Protein AF-A0A6C0IRY5-F1 (afdb_monomer_lite)

Structure (mmCIF, N/CA/C/O backbone):
data_AF-A0A6C0IRY5-F1
#
_entry.id   AF-A0A6C0IRY5-F1
#
loop_
_atom_site.group_PDB
_atom_site.id
_atom_site.type_symbol
_atom_site.label_atom_id
_atom_site.label_alt_id
_atom_site.label_comp_id
_atom_site.label_asym_id
_atom_site.label_entity_id
_atom_site.label_seq_id
_atom_site.pdbx_PDB_ins_code
_atom_site.Cartn_x
_atom_site.Cartn_y
_atom_site.Cartn_z
_atom_site.occupancy
_atom_site.B_iso_or_equiv
_atom_site.auth_seq_id
_atom_site.auth_comp_id
_atom_site.auth_asym_id
_atom_site.auth_atom_id
_atom_site.pdbx_PDB_model_num
ATOM 1 N N . MET A 1 1 ? -6.034 -3.719 17.367 1.00 80.62 1 MET A N 1
ATOM 2 C CA . MET A 1 1 ? -5.964 -2.404 16.704 1.00 80.62 1 MET A CA 1
ATOM 3 C C . MET A 1 1 ? -4.703 -2.394 15.869 1.00 80.62 1 MET A C 1
ATOM 5 O O . MET A 1 1 ? -3.633 -2.605 16.425 1.00 80.62 1 MET A O 1
ATOM 9 N N . ASN A 1 2 ? -4.834 -2.241 14.555 1.00 87.44 2 ASN A N 1
ATOM 10 C CA . ASN A 1 2 ? -3.701 -2.207 13.634 1.00 87.44 2 ASN A CA 1
ATOM 11 C C . ASN A 1 2 ? -3.901 -1.071 12.628 1.00 87.44 2 ASN A C 1
ATOM 13 O O . ASN A 1 2 ? -4.931 -1.042 11.950 1.00 87.44 2 ASN A O 1
ATOM 17 N N . THR A 1 3 ? -2.931 -0.163 12.552 1.00 90.56 3 THR A N 1
ATOM 18 C CA . THR A 1 3 ? -2.930 0.981 11.636 1.00 90.56 3 THR A CA 1
ATOM 19 C C . THR A 1 3 ? -1.939 0.713 10.517 1.00 90.56 3 THR A C 1
ATOM 21 O O . THR A 1 3 ? -0.780 0.377 10.760 1.00 90.56 3 THR A O 1
ATOM 24 N N . PHE A 1 4 ? -2.398 0.860 9.282 1.00 92.56 4 PHE A N 1
ATOM 25 C CA . PHE A 1 4 ? -1.601 0.617 8.092 1.00 92.56 4 PHE A CA 1
ATOM 26 C C . PHE A 1 4 ? -1.781 1.748 7.088 1.00 92.56 4 PHE A C 1
ATOM 28 O O . PHE A 1 4 ? -2.794 2.445 7.054 1.00 92.56 4 PHE A O 1
ATOM 35 N N . THR A 1 5 ? -0.773 1.916 6.250 1.00 91.94 5 THR A N 1
ATOM 36 C CA . THR A 1 5 ? -0.694 2.967 5.250 1.00 91.94 5 THR A CA 1
ATOM 37 C C . THR A 1 5 ? -0.671 2.342 3.871 1.00 91.94 5 THR A C 1
ATOM 39 O O . THR A 1 5 ? 0.111 1.428 3.604 1.00 91.94 5 THR A O 1
ATOM 42 N N . ILE A 1 6 ? -1.527 2.856 2.994 1.00 92.62 6 ILE A N 1
ATOM 43 C CA . ILE A 1 6 ? -1.635 2.441 1.603 1.00 92.62 6 ILE A CA 1
ATOM 44 C C . ILE A 1 6 ? -0.864 3.439 0.745 1.00 92.62 6 ILE A C 1
ATOM 46 O O . ILE A 1 6 ? -1.097 4.650 0.796 1.00 92.62 6 ILE A O 1
ATOM 50 N N . THR A 1 7 ? 0.058 2.926 -0.060 1.00 91.94 7 THR A N 1
ATOM 51 C CA . THR A 1 7 ? 0.887 3.719 -0.970 1.00 91.94 7 THR A CA 1
ATOM 52 C C . THR A 1 7 ? 0.849 3.128 -2.372 1.00 91.94 7 THR A C 1
ATOM 54 O O . THR A 1 7 ? 0.834 1.913 -2.544 1.00 91.94 7 THR A O 1
ATOM 57 N N . SER A 1 8 ? 0.831 3.977 -3.393 1.00 90.50 8 SER A N 1
ATOM 58 C CA . SER A 1 8 ? 0.943 3.561 -4.785 1.00 90.50 8 SER A CA 1
ATOM 59 C C . SER A 1 8 ? 2.414 3.487 -5.153 1.00 90.50 8 SER A C 1
ATOM 61 O O . SER A 1 8 ? 3.129 4.490 -5.056 1.00 90.50 8 SER A O 1
ATOM 63 N N . LEU A 1 9 ? 2.841 2.322 -5.628 1.00 87.31 9 LEU A N 1
ATOM 64 C CA . LEU A 1 9 ? 4.178 2.107 -6.165 1.00 87.31 9 LEU A CA 1
ATOM 65 C C . LEU A 1 9 ? 4.102 1.666 -7.631 1.00 87.31 9 LEU A C 1
ATOM 67 O O . LEU A 1 9 ? 3.141 0.997 -8.020 1.00 87.31 9 LEU A O 1
ATOM 71 N N . PRO A 1 10 ? 5.088 2.037 -8.458 1.00 86.81 10 PRO A N 1
ATOM 72 C CA . PRO A 1 10 ? 5.219 1.483 -9.795 1.00 86.81 10 PRO A CA 1
ATOM 73 C C . PRO A 1 10 ? 5.704 0.030 -9.715 1.00 86.81 10 PRO A C 1
ATOM 75 O O . PRO A 1 10 ? 6.644 -0.291 -8.987 1.00 86.81 10 PRO A O 1
ATOM 78 N N . TYR A 1 11 ? 5.073 -0.839 -10.493 1.00 84.69 11 TYR A N 1
ATOM 79 C CA . TYR A 1 11 ? 5.371 -2.256 -10.611 1.00 84.69 11 TYR A CA 1
ATOM 80 C C . TYR A 1 11 ? 5.539 -2.623 -12.083 1.00 84.69 11 TYR A C 1
ATOM 82 O O . TYR A 1 11 ? 4.728 -2.241 -12.930 1.00 84.69 11 TYR A O 1
ATOM 90 N N . TYR A 1 12 ? 6.613 -3.350 -12.383 1.00 82.94 12 TYR A N 1
ATOM 91 C CA . TYR A 1 12 ? 6.847 -3.887 -13.715 1.00 82.94 12 TYR A CA 1
ATOM 92 C C . TYR A 1 12 ? 6.141 -5.233 -13.843 1.00 82.94 12 TYR A C 1
ATOM 94 O O . TYR A 1 12 ? 6.536 -6.199 -13.191 1.00 82.94 12 TYR A O 1
ATOM 102 N N . ASN A 1 13 ? 5.116 -5.291 -14.690 1.00 77.31 13 ASN A N 1
ATOM 103 C CA . ASN A 1 13 ? 4.455 -6.545 -15.017 1.00 77.31 13 ASN A CA 1
ATOM 104 C C . ASN A 1 13 ? 5.171 -7.197 -16.198 1.00 77.31 13 ASN A C 1
ATOM 106 O O . ASN A 1 13 ? 5.189 -6.662 -17.307 1.00 77.31 13 ASN A O 1
ATOM 110 N N . SER A 1 14 ? 5.757 -8.365 -15.945 1.00 74.31 14 SER A N 1
ATOM 111 C CA . SER A 1 14 ? 6.484 -9.147 -16.944 1.00 74.31 14 SER A CA 1
ATOM 112 C C . SER A 1 14 ? 5.581 -9.694 -18.050 1.00 74.31 14 SER A C 1
ATOM 114 O O . SER A 1 14 ? 6.052 -9.884 -19.168 1.00 74.31 14 SER A O 1
ATOM 116 N N . CYS A 1 15 ? 4.293 -9.914 -17.776 1.00 72.06 15 CYS A N 1
ATOM 117 C CA . CYS A 1 15 ? 3.357 -10.483 -18.741 1.00 72.06 15 CYS A CA 1
ATOM 118 C C . CYS A 1 15 ? 2.916 -9.460 -19.790 1.00 72.06 15 CYS A C 1
ATOM 120 O O . CYS A 1 15 ? 2.874 -9.771 -20.975 1.00 72.06 15 CYS A O 1
ATOM 122 N N . SER A 1 16 ? 2.589 -8.239 -19.363 1.00 69.25 16 SER A N 1
ATOM 123 C CA . SER A 1 16 ? 2.215 -7.138 -20.263 1.00 69.25 16 SER A CA 1
ATOM 124 C C . SER A 1 16 ? 3.410 -6.284 -20.693 1.00 69.25 16 SER A C 1
ATOM 126 O O . SER A 1 16 ? 3.236 -5.346 -21.467 1.00 69.25 16 SER A O 1
ATOM 128 N N . GLN A 1 17 ? 4.604 -6.581 -20.164 1.00 77.69 17 GLN A N 1
ATOM 129 C CA . GLN A 1 17 ? 5.853 -5.847 -20.392 1.00 77.69 17 GLN A CA 1
ATOM 130 C C . GLN A 1 17 ? 5.709 -4.331 -20.186 1.00 77.69 17 GLN A C 1
ATOM 132 O O . GLN A 1 17 ? 6.358 -3.532 -20.860 1.00 77.69 17 GLN A O 1
ATOM 137 N N . CYS A 1 18 ? 4.857 -3.920 -19.246 1.00 78.38 18 CYS A N 1
ATOM 138 C CA . CYS A 1 18 ? 4.565 -2.518 -18.988 1.00 78.38 18 CYS A CA 1
ATOM 139 C C . CYS A 1 18 ? 4.639 -2.193 -17.495 1.00 78.38 18 CYS A C 1
ATOM 141 O O . CYS A 1 18 ? 4.469 -3.053 -16.625 1.00 78.38 18 CYS A O 1
ATOM 143 N N . TYR A 1 19 ? 4.905 -0.922 -17.205 1.00 82.88 19 TYR A N 1
ATOM 144 C CA . TYR A 1 19 ? 4.839 -0.404 -15.849 1.00 82.88 19 TYR A CA 1
ATOM 145 C C . TYR A 1 19 ? 3.405 -0.006 -15.532 1.00 82.88 19 TYR A C 1
ATOM 147 O O . TYR A 1 19 ? 2.809 0.808 -16.238 1.00 82.88 19 TYR A O 1
ATOM 155 N N . LEU A 1 20 ? 2.876 -0.541 -14.439 1.00 83.94 20 LEU A N 1
ATOM 156 C CA . LEU A 1 20 ? 1.614 -0.101 -13.865 1.00 83.94 20 LEU A CA 1
ATOM 157 C C . LEU A 1 20 ? 1.817 0.379 -12.434 1.00 83.94 20 LEU A C 1
ATOM 159 O O . LEU A 1 20 ? 2.782 0.019 -11.768 1.00 83.94 20 LEU A O 1
ATOM 163 N N . ASN A 1 21 ? 0.886 1.188 -11.950 1.00 87.31 21 ASN A N 1
ATOM 164 C CA . ASN A 1 21 ? 0.852 1.565 -10.547 1.00 87.31 21 ASN A CA 1
ATOM 165 C C . ASN A 1 21 ? -0.015 0.566 -9.784 1.00 87.31 21 ASN A C 1
ATOM 167 O O . ASN A 1 21 ? -1.145 0.294 -10.192 1.00 87.31 21 ASN A O 1
ATOM 171 N N . VAL A 1 22 ? 0.506 0.050 -8.677 1.00 88.75 22 VAL A N 1
ATOM 172 C CA . VAL A 1 22 ? -0.188 -0.896 -7.799 1.00 88.75 22 VAL A CA 1
ATOM 173 C C . VAL A 1 22 ? -0.243 -0.352 -6.385 1.00 88.75 22 VAL A C 1
ATOM 175 O O . VAL A 1 22 ? 0.627 0.412 -5.956 1.00 88.75 22 VAL A O 1
ATOM 178 N N . LEU A 1 23 ? -1.279 -0.746 -5.655 1.00 9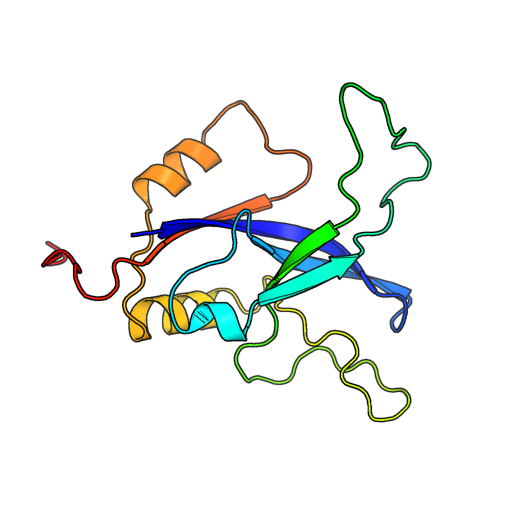0.56 23 LEU A N 1
ATOM 179 C CA . LEU A 1 23 ? -1.449 -0.350 -4.268 1.00 90.56 23 LEU A CA 1
ATOM 180 C C . LEU A 1 23 ? -0.703 -1.320 -3.353 1.00 90.56 23 LEU A C 1
ATOM 182 O O . LEU A 1 23 ? -0.889 -2.534 -3.401 1.00 90.56 23 LEU A O 1
ATOM 186 N N . SER A 1 24 ? 0.149 -0.759 -2.510 1.00 91.31 24 SER A N 1
ATOM 187 C CA . SER A 1 24 ? 0.998 -1.459 -1.556 1.00 91.31 24 SER A CA 1
ATOM 188 C C . SER A 1 24 ? 0.716 -1.003 -0.139 1.00 91.31 24 SER A C 1
ATOM 190 O O . SER A 1 24 ? 0.204 0.098 0.078 1.00 91.31 24 SER A O 1
ATOM 192 N N . ILE A 1 25 ? 1.062 -1.849 0.821 1.00 92.62 25 ILE A N 1
ATOM 193 C CA . ILE A 1 25 ? 0.847 -1.589 2.240 1.00 92.62 25 ILE A CA 1
ATOM 194 C C . ILE A 1 25 ? 2.133 -1.801 3.029 1.00 92.62 25 ILE A C 1
ATOM 196 O O . ILE A 1 25 ? 2.967 -2.636 2.684 1.00 92.62 25 ILE A O 1
ATOM 200 N N . ASN A 1 26 ? 2.299 -1.031 4.099 1.00 90.50 26 ASN A N 1
ATOM 201 C CA . ASN A 1 26 ? 3.486 -1.097 4.952 1.00 90.50 26 ASN A CA 1
ATOM 202 C C . ASN A 1 26 ? 3.491 -2.313 5.896 1.00 90.50 26 ASN A C 1
ATOM 204 O O . ASN A 1 26 ? 4.558 -2.801 6.254 1.00 90.50 26 ASN A O 1
ATOM 208 N N . THR A 1 27 ? 2.315 -2.780 6.318 1.00 90.69 27 THR A N 1
ATOM 209 C CA . THR A 1 27 ? 2.153 -3.883 7.272 1.00 90.69 27 THR A CA 1
ATOM 210 C C . THR A 1 27 ? 0.957 -4.754 6.899 1.00 90.69 27 THR A C 1
ATOM 212 O O . THR A 1 27 ? 0.045 -4.309 6.202 1.00 90.69 27 THR A O 1
ATOM 215 N N . GLU A 1 28 ? 0.963 -6.008 7.349 1.00 89.81 28 GLU A N 1
ATOM 216 C CA . GLU A 1 28 ? -0.140 -6.940 7.117 1.00 89.81 28 GLU A CA 1
ATOM 217 C C . GLU A 1 28 ? -1.373 -6.482 7.922 1.00 89.81 28 GLU A C 1
ATOM 219 O O . GLU A 1 28 ? -1.296 -6.359 9.149 1.00 89.81 28 GLU A O 1
ATOM 224 N N . PRO A 1 29 ? -2.507 -6.181 7.265 1.00 90.44 29 PRO A N 1
ATOM 225 C CA . PRO A 1 29 ? -3.669 -5.611 7.916 1.00 90.44 29 PRO A CA 1
ATOM 226 C C . PRO A 1 29 ? -4.417 -6.709 8.668 1.00 90.44 29 PRO A C 1
ATOM 228 O O . PRO A 1 29 ? -4.423 -7.879 8.286 1.00 90.44 29 PRO A O 1
ATOM 231 N N . GLN A 1 30 ? -5.089 -6.318 9.746 1.00 89.31 30 GLN A N 1
ATOM 232 C CA . GLN A 1 30 ? -6.044 -7.195 10.419 1.00 89.31 30 GLN A CA 1
ATOM 233 C C . GLN A 1 30 ? -7.414 -7.089 9.732 1.00 89.31 30 GLN A C 1
ATOM 235 O O . GLN A 1 30 ? -7.706 -6.083 9.085 1.00 89.31 30 GLN A O 1
ATOM 240 N N . GLY A 1 31 ? -8.254 -8.115 9.884 1.00 87.81 31 GLY A N 1
ATOM 241 C CA . GLY A 1 31 ? -9.617 -8.137 9.345 1.00 87.81 31 GLY A CA 1
ATOM 242 C C . GLY A 1 31 ? -9.730 -8.655 7.900 1.00 87.81 31 GLY A C 1
ATOM 243 O O . GLY A 1 31 ? -8.784 -9.255 7.383 1.00 87.81 31 GLY A O 1
ATOM 244 N N . PRO A 1 32 ? -10.886 -8.438 7.245 1.00 89.19 32 PRO A N 1
ATOM 245 C CA . PRO A 1 32 ? -11.204 -8.981 5.919 1.00 89.19 32 PRO A CA 1
ATOM 246 C C . PRO A 1 32 ? -10.214 -8.602 4.812 1.00 89.19 32 PRO A C 1
ATOM 248 O O . PRO A 1 32 ? -9.989 -9.387 3.892 1.00 89.19 32 PRO A O 1
ATOM 251 N N . LEU A 1 33 ? -9.573 -7.433 4.919 1.00 90.06 33 LEU A N 1
ATOM 252 C CA . LEU A 1 33 ? -8.595 -6.957 3.939 1.00 90.06 33 LEU A CA 1
ATOM 253 C C . LEU A 1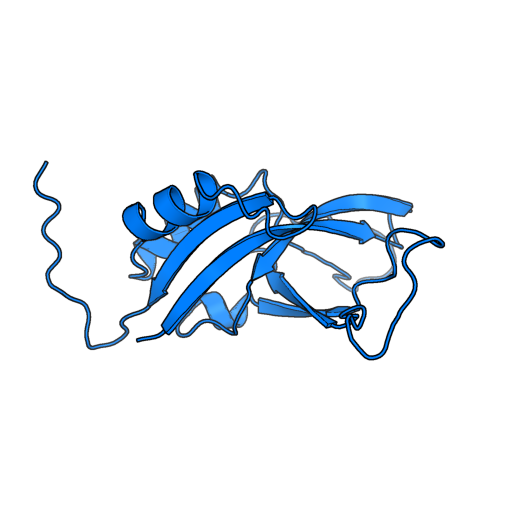 33 ? -7.380 -7.887 3.824 1.00 90.06 33 LEU A C 1
ATOM 255 O O . LEU A 1 33 ? -6.785 -7.970 2.755 1.00 90.06 33 LEU A O 1
ATOM 259 N N . ARG A 1 34 ? -7.038 -8.630 4.887 1.00 90.56 34 ARG A N 1
ATOM 260 C CA . ARG A 1 34 ? -5.906 -9.569 4.908 1.00 90.56 34 ARG A CA 1
ATOM 261 C C . ARG A 1 34 ? -5.963 -10.592 3.772 1.00 90.56 34 ARG A C 1
ATOM 263 O O . ARG A 1 34 ? -4.933 -10.913 3.190 1.00 90.56 34 ARG A O 1
ATOM 270 N N . ASN A 1 35 ? -7.161 -11.061 3.424 1.00 88.25 35 ASN A N 1
ATOM 271 C CA . ASN A 1 35 ? -7.366 -12.057 2.366 1.00 88.25 35 ASN A CA 1
ATOM 272 C C . ASN A 1 35 ? -7.029 -11.519 0.969 1.00 88.25 35 ASN A C 1
ATOM 274 O O . ASN A 1 35 ? -6.793 -12.291 0.042 1.00 88.25 35 ASN A O 1
ATOM 278 N N . PHE A 1 36 ? -6.985 -10.195 0.834 1.00 88.50 36 PHE A N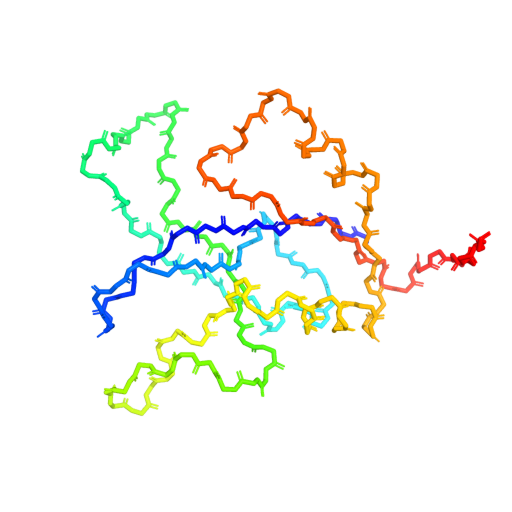 1
ATOM 279 C CA . PHE A 1 36 ? -6.661 -9.494 -0.397 1.00 88.50 36 PHE A CA 1
ATOM 280 C C . PHE A 1 36 ? -5.230 -8.964 -0.404 1.00 88.50 36 PHE A C 1
ATOM 282 O O . PHE A 1 36 ? -4.859 -8.236 -1.317 1.00 88.50 36 PHE A O 1
ATOM 289 N N . VAL A 1 37 ? -4.396 -9.330 0.568 1.00 89.94 37 VAL A N 1
ATOM 290 C CA . VAL A 1 37 ? -2.985 -8.945 0.597 1.00 89.94 37 VAL A CA 1
ATOM 291 C C . VAL A 1 37 ? -2.131 -10.097 0.110 1.00 89.94 37 VAL A C 1
ATOM 293 O O . VAL A 1 37 ? -2.268 -11.230 0.567 1.00 89.94 37 VAL A O 1
ATOM 296 N N . ARG A 1 38 ? -1.194 -9.802 -0.791 1.00 87.12 38 ARG A N 1
ATOM 297 C CA . ARG A 1 38 ? -0.170 -10.755 -1.216 1.00 87.12 38 ARG A CA 1
ATOM 298 C C . ARG A 1 38 ? 1.218 -10.166 -1.076 1.00 87.12 38 ARG A C 1
ATOM 300 O O . ARG A 1 38 ? 1.422 -8.963 -1.203 1.00 87.12 38 ARG A O 1
ATOM 307 N N . ARG A 1 39 ? 2.183 -11.045 -0.825 1.00 87.75 39 ARG A N 1
ATOM 308 C CA . ARG A 1 39 ? 3.605 -10.719 -0.910 1.00 87.75 39 ARG A CA 1
ATOM 309 C C . ARG A 1 39 ? 4.055 -10.956 -2.341 1.00 87.75 39 ARG A C 1
ATOM 311 O O . ARG A 1 39 ? 3.847 -12.049 -2.861 1.00 87.75 39 ARG A O 1
ATOM 318 N N . ILE A 1 40 ? 4.660 -9.947 -2.952 1.00 84.50 40 ILE A N 1
ATOM 319 C CA . ILE A 1 40 ? 5.243 -10.054 -4.289 1.00 84.50 40 ILE A CA 1
ATOM 320 C C . ILE A 1 40 ? 6.714 -9.661 -4.263 1.00 84.50 40 ILE A C 1
ATOM 322 O O . ILE A 1 40 ? 7.156 -8.893 -3.403 1.00 84.50 40 ILE A O 1
ATOM 326 N N . ASN A 1 41 ? 7.452 -10.173 -5.244 1.00 83.81 41 ASN A N 1
ATOM 327 C CA . ASN A 1 41 ? 8.796 -9.703 -5.526 1.00 83.81 41 ASN A CA 1
ATOM 328 C C . ASN A 1 41 ? 8.712 -8.397 -6.335 1.00 83.81 41 ASN A C 1
ATOM 330 O O . ASN A 1 41 ? 8.094 -8.360 -7.399 1.00 83.81 41 ASN A O 1
ATOM 334 N N . LEU A 1 42 ? 9.312 -7.333 -5.812 1.00 82.25 42 LEU A N 1
ATOM 335 C CA . LEU A 1 42 ? 9.447 -6.027 -6.439 1.00 82.25 42 LEU A CA 1
ATOM 336 C C . LEU A 1 42 ? 10.808 -5.971 -7.149 1.00 82.25 42 LEU A C 1
ATOM 338 O O . LEU A 1 42 ? 11.834 -5.763 -6.490 1.00 82.25 42 LEU A O 1
ATOM 342 N N . PRO A 1 43 ? 10.854 -6.146 -8.483 1.00 76.56 43 PRO A N 1
ATOM 343 C CA . PRO A 1 43 ? 12.107 -6.050 -9.213 1.00 76.56 43 PRO A CA 1
ATOM 344 C C . PRO A 1 43 ? 12.673 -4.629 -9.137 1.00 76.56 43 PRO A C 1
ATOM 346 O O . PRO A 1 43 ? 11.953 -3.642 -8.952 1.00 76.56 43 PRO A O 1
ATOM 349 N N . LYS A 1 44 ? 13.993 -4.511 -9.312 1.00 76.06 44 LYS A N 1
ATOM 350 C CA . LYS A 1 44 ? 14.663 -3.208 -9.353 1.00 76.06 44 LYS A CA 1
ATOM 351 C C . LYS A 1 44 ? 14.094 -2.379 -10.504 1.00 76.06 44 LYS A C 1
ATOM 353 O O . LYS A 1 44 ? 14.197 -2.757 -11.664 1.00 76.06 44 LYS A O 1
ATOM 358 N N . LEU A 1 45 ? 13.533 -1.221 -10.166 1.00 75.44 45 LEU A N 1
ATOM 359 C CA . LEU A 1 45 ? 12.940 -0.301 -11.142 1.00 75.44 45 LEU A CA 1
ATOM 360 C C . LEU A 1 45 ? 13.982 0.432 -11.994 1.00 75.44 45 LEU A C 1
ATOM 362 O O . LEU A 1 45 ? 13.642 0.980 -13.034 1.00 75.44 45 LEU A O 1
ATOM 366 N N . SER A 1 46 ? 15.234 0.486 -11.535 1.00 76.19 46 SER A N 1
ATOM 367 C CA . SER A 1 46 ? 16.329 1.153 -12.232 1.00 76.19 46 SER A CA 1
ATOM 368 C C . SER A 1 46 ? 17.633 0.384 -12.018 1.00 76.19 46 SER A C 1
ATOM 370 O O . SER A 1 46 ? 17.910 -0.007 -10.878 1.00 76.19 46 SER A O 1
ATOM 372 N N . PRO A 1 47 ? 18.460 0.213 -13.067 1.00 74.56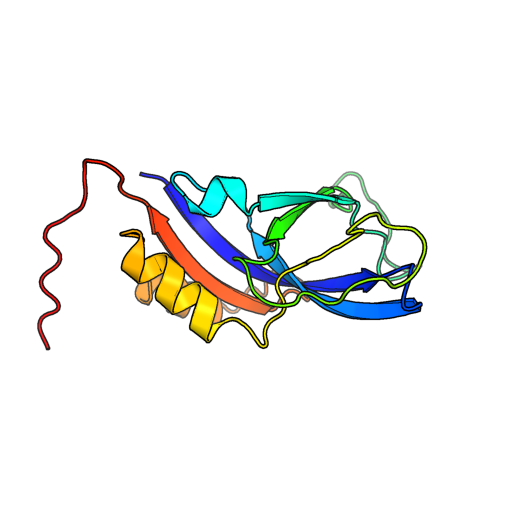 47 PRO A N 1
ATOM 373 C CA . PRO A 1 47 ? 19.789 -0.382 -12.938 1.00 74.56 47 PRO A CA 1
ATOM 374 C C . PRO A 1 47 ? 20.731 0.478 -12.081 1.00 74.56 47 PRO A C 1
ATOM 376 O O . PRO A 1 47 ? 21.695 -0.036 -11.527 1.00 74.56 47 PRO A O 1
ATOM 379 N N . TYR A 1 48 ? 20.425 1.769 -11.918 1.00 77.62 48 TYR A N 1
ATOM 380 C CA . TYR A 1 48 ? 21.211 2.712 -11.116 1.00 77.62 48 TYR A CA 1
ATOM 381 C C . TYR A 1 48 ? 20.849 2.698 -9.629 1.00 77.62 48 TYR A C 1
ATOM 383 O O . TYR A 1 48 ? 21.492 3.378 -8.831 1.00 77.62 48 TYR A O 1
ATOM 391 N N . LYS A 1 49 ? 19.816 1.945 -9.225 1.00 75.31 49 LYS A N 1
ATOM 392 C CA . LYS A 1 49 ? 19.497 1.775 -7.808 1.00 75.31 49 LYS A CA 1
ATOM 393 C C . LYS A 1 49 ? 20.442 0.719 -7.233 1.00 75.31 49 LYS A C 1
ATOM 395 O O . LYS A 1 49 ? 20.259 -0.481 -7.452 1.00 75.31 49 LYS A O 1
ATOM 400 N N . ILE A 1 50 ? 21.473 1.190 -6.538 1.00 76.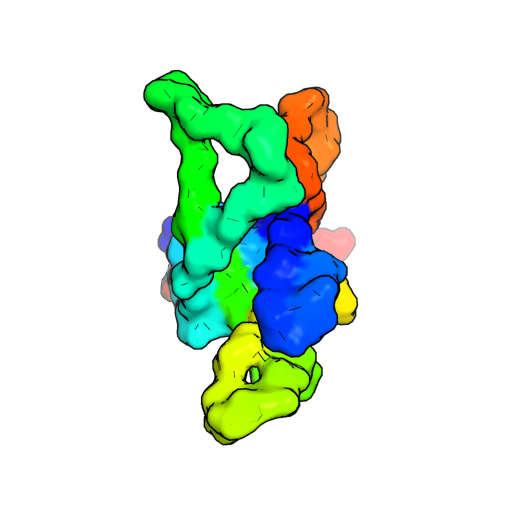06 50 ILE A N 1
ATOM 401 C CA . ILE A 1 50 ? 22.495 0.347 -5.915 1.00 76.06 50 ILE A CA 1
ATOM 402 C C . ILE A 1 50 ? 22.003 -0.085 -4.537 1.00 76.06 50 ILE A C 1
ATOM 404 O O . ILE A 1 50 ? 21.498 0.719 -3.757 1.00 76.06 50 ILE A O 1
ATOM 408 N N . ASP A 1 51 ? 22.135 -1.379 -4.278 1.00 78.62 51 ASP A N 1
ATOM 409 C CA . ASP A 1 51 ? 21.838 -1.971 -2.985 1.00 78.62 51 ASP A CA 1
ATOM 410 C C . ASP A 1 51 ? 23.028 -1.716 -2.057 1.00 78.62 51 ASP A C 1
ATOM 412 O O . ASP A 1 51 ? 24.157 -2.069 -2.400 1.00 78.62 51 ASP A O 1
ATOM 416 N N . THR A 1 52 ? 22.807 -1.044 -0.930 1.00 81.19 52 THR A N 1
ATOM 417 C CA . THR A 1 52 ? 23.878 -0.736 0.031 1.00 81.19 52 THR A CA 1
ATOM 418 C C . THR A 1 52 ? 23.496 -1.272 1.405 1.00 81.19 52 THR A C 1
ATOM 420 O O . THR A 1 52 ? 22.309 -1.270 1.727 1.00 81.19 52 THR A O 1
ATOM 423 N N . PRO A 1 53 ? 24.458 -1.665 2.263 1.00 80.38 53 PRO A N 1
ATOM 424 C CA . PRO A 1 53 ? 24.146 -2.156 3.608 1.00 80.38 53 PRO A CA 1
ATOM 425 C C . PRO A 1 53 ? 23.299 -1.178 4.438 1.00 80.38 53 PRO A C 1
ATOM 427 O O . PRO A 1 53 ? 22.460 -1.602 5.226 1.00 80.38 53 PRO A O 1
ATOM 430 N N . CYS A 1 54 ? 23.487 0.131 4.233 1.00 80.00 54 CYS A N 1
ATOM 431 C CA . CYS A 1 54 ? 22.735 1.175 4.931 1.00 80.00 54 CYS A CA 1
ATOM 432 C C . CYS A 1 54 ? 21.359 1.461 4.307 1.00 80.00 54 CYS A C 1
ATOM 434 O O . CYS A 1 54 ? 20.478 1.958 4.998 1.00 80.00 54 CYS A O 1
ATOM 436 N N . ASN A 1 55 ? 21.170 1.172 3.015 1.00 75.88 55 ASN A N 1
ATOM 437 C CA . ASN A 1 55 ? 19.910 1.371 2.297 1.00 75.88 55 ASN A CA 1
ATOM 438 C C . ASN A 1 55 ? 19.622 0.151 1.414 1.00 75.88 55 ASN A C 1
ATOM 440 O O . ASN A 1 55 ? 19.868 0.206 0.200 1.00 75.88 55 ASN A O 1
ATOM 444 N N . PRO A 1 56 ? 19.131 -0.950 2.011 1.00 76.69 56 PRO A N 1
ATOM 445 C CA . PRO A 1 56 ? 18.849 -2.150 1.257 1.00 76.69 56 PRO A CA 1
ATOM 446 C C . PRO A 1 56 ? 17.659 -1.937 0.318 1.00 76.69 56 PRO A C 1
ATOM 448 O O . PRO A 1 56 ? 16.644 -1.328 0.680 1.00 76.69 56 PRO A O 1
ATOM 451 N N . ILE A 1 57 ? 17.749 -2.457 -0.902 1.00 75.94 57 ILE A N 1
ATOM 452 C CA . ILE A 1 57 ? 16.617 -2.468 -1.825 1.00 75.94 57 ILE A CA 1
ATOM 453 C C . ILE A 1 57 ? 15.664 -3.560 -1.371 1.00 75.94 57 ILE A C 1
ATOM 455 O O . ILE A 1 57 ? 15.932 -4.747 -1.530 1.00 75.94 57 ILE A O 1
ATOM 459 N N . ASN A 1 58 ? 14.522 -3.146 -0.834 1.00 72.38 58 ASN A N 1
ATOM 460 C CA . ASN A 1 58 ? 13.506 -4.094 -0.424 1.00 72.38 58 ASN A CA 1
ATOM 461 C C . ASN A 1 58 ? 12.878 -4.755 -1.662 1.00 72.38 58 ASN A C 1
ATOM 463 O O . ASN A 1 58 ? 12.119 -4.126 -2.401 1.00 72.38 58 ASN A O 1
ATOM 467 N N . THR A 1 59 ? 13.242 -6.013 -1.903 1.00 78.75 59 THR A N 1
ATOM 468 C CA . THR A 1 59 ? 12.740 -6.834 -3.013 1.00 78.75 59 THR A CA 1
ATOM 469 C C . THR A 1 59 ? 11.399 -7.476 -2.691 1.00 78.75 59 THR A C 1
ATOM 471 O O . THR A 1 59 ? 10.767 -8.022 -3.579 1.00 78.75 59 THR A O 1
ATOM 474 N N . CYS A 1 60 ? 10.926 -7.419 -1.445 1.00 82.00 60 CYS A N 1
ATOM 475 C CA . CYS A 1 60 ? 9.654 -8.009 -1.046 1.00 82.00 60 CYS A CA 1
ATOM 476 C C . CYS A 1 60 ? 8.687 -6.914 -0.598 1.00 82.00 60 CYS A C 1
ATOM 478 O O . CYS A 1 60 ? 8.951 -6.184 0.356 1.00 82.00 60 CYS A O 1
ATOM 480 N N . GLY A 1 61 ? 7.549 -6.811 -1.282 1.00 85.19 61 GLY A N 1
ATOM 481 C CA . GLY A 1 61 ? 6.492 -5.857 -0.959 1.00 85.19 61 GLY A CA 1
ATOM 482 C C . GLY A 1 61 ? 5.177 -6.549 -0.637 1.00 85.19 61 GLY A C 1
ATOM 483 O O . GLY A 1 61 ? 4.853 -7.583 -1.221 1.00 85.19 61 GLY A O 1
ATOM 484 N N . LEU A 1 62 ? 4.401 -5.959 0.271 1.00 90.56 62 LEU A N 1
ATOM 485 C CA . LEU A 1 62 ? 2.997 -6.310 0.458 1.00 90.56 62 LEU A CA 1
ATOM 486 C C . LEU A 1 62 ? 2.155 -5.463 -0.491 1.00 90.56 62 LEU A C 1
ATOM 488 O O . LEU A 1 62 ? 2.212 -4.233 -0.456 1.00 90.56 62 LEU A O 1
ATOM 492 N N . VAL A 1 63 ? 1.366 -6.123 -1.327 1.00 89.81 63 VAL A N 1
ATOM 493 C CA . VAL A 1 63 ? 0.486 -5.486 -2.304 1.00 89.81 63 VAL A CA 1
ATOM 494 C C . VAL A 1 63 ? -0.944 -5.947 -2.134 1.00 89.81 63 VAL A C 1
ATOM 496 O O . VAL A 1 63 ? -1.215 -7.072 -1.707 1.00 89.81 63 VAL A O 1
ATOM 499 N N . LEU A 1 64 ? -1.859 -5.052 -2.480 1.00 89.75 64 LEU A N 1
ATOM 500 C CA . LEU A 1 64 ? -3.273 -5.351 -2.532 1.00 89.75 64 LEU A CA 1
ATOM 501 C C . LEU A 1 64 ? -3.595 -6.038 -3.852 1.00 89.75 64 LEU A C 1
ATOM 503 O O . LEU A 1 64 ? -3.183 -5.621 -4.935 1.00 89.75 64 LEU A O 1
ATOM 507 N N . THR A 1 65 ? -4.360 -7.104 -3.730 1.00 86.25 65 THR A N 1
ATOM 508 C CA . THR A 1 65 ? -4.981 -7.814 -4.829 1.00 86.25 65 THR A CA 1
ATOM 509 C C . THR A 1 65 ? -6.432 -7.409 -4.946 1.00 86.25 65 THR A C 1
ATOM 511 O O . THR A 1 65 ? -7.035 -6.832 -4.043 1.00 86.25 65 THR A O 1
ATOM 514 N N . ASN A 1 66 ? -6.964 -7.686 -6.119 1.00 75.94 66 ASN A N 1
ATOM 515 C CA . ASN A 1 66 ? -8.312 -7.386 -6.518 1.00 75.94 66 ASN A CA 1
ATOM 516 C C . ASN A 1 66 ? -9.359 -7.834 -5.483 1.00 75.94 66 ASN A C 1
ATOM 518 O O . ASN A 1 66 ? -9.403 -9.002 -5.101 1.00 75.94 66 ASN A O 1
ATOM 522 N N . LEU A 1 67 ? -10.246 -6.908 -5.114 1.00 72.06 67 LEU A N 1
ATOM 523 C CA . LEU A 1 67 ? -11.349 -7.101 -4.171 1.00 72.06 67 LEU A CA 1
ATOM 524 C C . LEU A 1 67 ? -12.574 -7.820 -4.785 1.00 72.06 67 LEU A C 1
ATOM 526 O O . LEU A 1 67 ? -13.624 -7.878 -4.153 1.00 72.06 67 LEU A O 1
ATOM 530 N N . GLY A 1 68 ? -12.458 -8.368 -6.003 1.00 61.19 68 GLY A N 1
ATOM 531 C CA . GLY A 1 68 ? -13.510 -9.146 -6.680 1.00 61.19 68 GLY A CA 1
ATOM 532 C C . GLY A 1 68 ? -13.968 -8.618 -8.049 1.00 61.19 68 GLY A C 1
ATOM 533 O O . GLY A 1 68 ? -14.954 -9.114 -8.583 1.00 61.19 68 GLY A O 1
ATOM 534 N N . LEU A 1 69 ? -13.275 -7.646 -8.650 1.00 52.78 69 LEU A N 1
ATOM 535 C CA . LEU A 1 69 ? -13.648 -6.980 -9.907 1.00 52.78 69 LEU A CA 1
ATOM 536 C C . LEU A 1 69 ? -12.549 -7.099 -10.961 1.00 52.78 69 LEU A C 1
ATOM 538 O O . LEU A 1 69 ? -11.446 -6.640 -10.711 1.00 52.78 69 LEU A O 1
ATOM 542 N N . ASN A 1 70 ? -12.835 -7.709 -12.119 1.00 49.72 70 ASN A N 1
ATOM 543 C CA . ASN A 1 70 ? -11.978 -7.821 -13.321 1.00 49.72 70 ASN A CA 1
ATOM 544 C C . ASN A 1 70 ? -10.600 -7.134 -13.220 1.00 49.72 70 ASN A C 1
ATOM 546 O O . ASN A 1 70 ? -10.415 -6.004 -13.667 1.00 49.72 70 ASN A O 1
ATOM 550 N N . GLY A 1 71 ? -9.636 -7.831 -12.611 1.00 49.88 71 GLY A N 1
ATOM 551 C CA . GLY A 1 71 ? -8.255 -7.367 -12.561 1.00 49.88 71 GLY A CA 1
ATOM 552 C C . GLY A 1 71 ? -7.637 -7.411 -13.954 1.00 49.88 71 GLY A C 1
ATOM 553 O O . GLY A 1 71 ? -8.189 -8.027 -14.872 1.00 49.88 71 GLY A O 1
ATOM 554 N N . VAL A 1 72 ? -6.479 -6.773 -14.116 1.00 49.88 72 VAL A N 1
ATOM 555 C CA . VAL A 1 72 ? -5.675 -6.930 -15.330 1.00 49.88 72 VAL A CA 1
ATOM 556 C C . VAL A 1 72 ? -5.276 -8.403 -15.428 1.00 49.88 72 VAL A C 1
ATOM 558 O O . VAL A 1 72 ? -4.370 -8.865 -14.743 1.00 49.88 72 VAL A O 1
ATOM 561 N N . LYS A 1 73 ? -6.008 -9.165 -16.244 1.00 54.41 73 LYS A N 1
ATOM 562 C CA . LYS A 1 73 ? -5.702 -10.568 -16.500 1.00 54.41 73 LYS A CA 1
ATOM 563 C C . LYS A 1 73 ? -4.509 -10.620 -17.441 1.00 54.41 73 LYS A C 1
ATOM 565 O O . LYS A 1 73 ? -4.596 -10.194 -18.590 1.00 54.41 73 LYS A O 1
ATOM 570 N N . CYS A 1 74 ? -3.408 -11.181 -16.967 1.00 52.97 74 CYS A N 1
ATOM 571 C CA . CYS A 1 74 ? -2.342 -11.641 -17.838 1.00 52.97 74 CYS A CA 1
ATOM 572 C C . CYS A 1 74 ? -2.874 -12.843 -18.628 1.00 52.97 74 CYS A C 1
ATOM 574 O O . CYS A 1 74 ? -2.987 -13.952 -18.108 1.00 52.97 74 CYS A O 1
ATOM 576 N N . CYS A 1 75 ? -3.287 -12.608 -19.871 1.00 46.34 75 CYS A N 1
ATOM 577 C CA . CYS A 1 75 ? -3.762 -13.649 -20.770 1.00 46.34 75 CYS A CA 1
ATOM 578 C C . CYS A 1 75 ? -2.573 -14.482 -21.256 1.00 46.34 75 CYS A C 1
ATOM 580 O O . CYS A 1 75 ? -2.029 -14.184 -22.309 1.00 46.34 75 CYS A O 1
ATOM 582 N N . ASN A 1 76 ? -2.154 -15.488 -20.487 1.00 42.22 76 ASN A N 1
ATOM 583 C CA . ASN A 1 76 ? -1.491 -16.689 -21.000 1.00 42.22 76 ASN A CA 1
ATOM 584 C C . ASN A 1 76 ? -1.551 -17.789 -19.927 1.00 42.22 76 ASN A C 1
ATOM 586 O O . ASN A 1 76 ? -0.987 -17.655 -18.847 1.00 42.22 76 ASN A O 1
ATOM 590 N N . ASN A 1 77 ? -2.259 -18.876 -20.245 1.00 39.47 77 ASN A N 1
ATOM 591 C CA . ASN A 1 77 ? -2.367 -20.118 -19.469 1.00 39.47 77 ASN A CA 1
ATOM 592 C C . ASN A 1 77 ? -2.984 -20.032 -18.065 1.00 39.47 77 ASN A C 1
ATOM 594 O O . ASN A 1 77 ? -2.302 -20.350 -17.105 1.00 39.47 77 ASN A O 1
ATOM 598 N N . GLY A 1 78 ? -4.279 -19.712 -17.931 1.00 42.31 78 GLY A N 1
ATOM 599 C CA . GLY A 1 78 ? -5.138 -20.181 -16.816 1.00 42.31 78 GLY A CA 1
ATOM 600 C C . GLY A 1 78 ? -4.760 -19.808 -15.368 1.00 42.31 78 GLY A C 1
ATOM 601 O O . GLY A 1 78 ? -5.535 -20.068 -14.449 1.00 42.31 78 GLY A O 1
ATOM 602 N N . TYR A 1 79 ? -3.616 -19.170 -15.149 1.00 39.38 79 TYR A N 1
ATOM 603 C CA . TYR A 1 79 ? -3.103 -18.740 -13.865 1.00 39.38 79 TYR A CA 1
ATOM 604 C C . TYR A 1 79 ? -3.307 -17.229 -13.772 1.00 39.38 79 TYR A C 1
ATOM 606 O O . TYR A 1 79 ? -2.865 -16.466 -14.625 1.00 39.38 79 TYR A O 1
ATOM 614 N N . ASN A 1 80 ? -4.036 -16.794 -12.743 1.00 48.66 80 ASN A N 1
ATOM 615 C CA . ASN A 1 80 ? -4.247 -15.384 -12.407 1.00 48.66 80 ASN A CA 1
ATOM 616 C C . ASN A 1 80 ? -2.930 -14.774 -11.895 1.00 48.66 80 ASN A C 1
ATOM 618 O O . ASN A 1 80 ? -2.778 -14.550 -10.692 1.00 48.66 80 ASN A O 1
ATOM 622 N N . VAL A 1 81 ? -1.958 -14.571 -12.783 1.00 51.03 81 VAL A N 1
ATOM 623 C CA . VAL A 1 81 ? -0.659 -13.990 -12.433 1.00 51.03 81 VAL A CA 1
ATOM 624 C C . VAL A 1 81 ? -0.816 -12.472 -12.369 1.00 51.03 81 VAL A C 1
ATOM 626 O O . VAL A 1 81 ? -0.517 -11.771 -13.316 1.00 51.03 81 VAL A O 1
ATOM 629 N N . ASP A 1 82 ? -1.337 -11.981 -11.245 1.00 60.84 82 ASP A N 1
ATOM 630 C CA . ASP A 1 82 ? -1.323 -10.563 -10.841 1.00 60.84 82 ASP A CA 1
ATOM 631 C C . ASP A 1 82 ? -2.609 -9.767 -11.117 1.00 60.84 82 ASP A C 1
ATOM 633 O O . ASP A 1 82 ? -2.613 -8.685 -11.699 1.00 60.84 82 ASP A O 1
ATOM 637 N N . ASN A 1 83 ? -3.719 -10.252 -10.544 1.00 74.62 83 ASN A N 1
ATOM 638 C CA . ASN A 1 83 ? -4.886 -9.422 -10.217 1.00 74.62 83 ASN A CA 1
ATOM 639 C C . ASN A 1 83 ? -4.530 -8.405 -9.108 1.00 74.62 83 ASN A C 1
ATOM 641 O O . ASN A 1 83 ? -5.025 -8.507 -7.984 1.00 74.62 83 ASN A O 1
ATOM 645 N N . LEU A 1 84 ? -3.628 -7.467 -9.391 1.00 81.75 84 LEU A N 1
ATOM 646 C CA . LEU A 1 84 ? -3.205 -6.417 -8.465 1.00 81.75 84 LEU A CA 1
ATOM 647 C C . LEU A 1 84 ? -4.183 -5.246 -8.499 1.00 81.75 84 LEU A C 1
ATOM 649 O O . LEU A 1 84 ? -4.746 -4.912 -9.541 1.00 81.75 84 LEU A O 1
ATOM 653 N N . LEU A 1 85 ? -4.376 -4.620 -7.344 1.00 85.62 85 LEU A N 1
ATOM 654 C CA . LEU A 1 85 ? -5.244 -3.463 -7.200 1.00 85.62 85 LEU A CA 1
ATOM 655 C C . LEU A 1 85 ? -4.522 -2.212 -7.715 1.00 85.62 85 LEU A C 1
ATOM 657 O O . LEU A 1 85 ? -3.405 -1.907 -7.285 1.00 85.62 85 LEU A O 1
ATOM 661 N N . THR A 1 86 ? -5.164 -1.483 -8.625 1.00 85.44 86 THR A N 1
ATOM 662 C CA . THR A 1 86 ? -4.605 -0.263 -9.232 1.00 85.44 86 THR A CA 1
ATOM 663 C C . THR A 1 86 ? -5.221 1.003 -8.622 1.00 85.44 86 THR A C 1
ATOM 665 O O . THR A 1 86 ? -6.311 0.942 -8.050 1.00 85.44 86 THR A O 1
ATOM 668 N N . PRO A 1 87 ? -4.584 2.183 -8.766 1.00 85.88 87 PRO A N 1
ATOM 669 C CA . PRO A 1 87 ? -5.152 3.453 -8.309 1.00 85.88 87 PRO A CA 1
ATOM 670 C C . PRO A 1 87 ? -6.538 3.795 -8.878 1.00 85.88 87 PRO A C 1
ATOM 672 O O . PRO A 1 87 ? -7.273 4.565 -8.271 1.00 85.88 87 PRO A O 1
ATOM 675 N N . ASN A 1 88 ? -6.937 3.216 -10.011 1.00 83.88 88 ASN A N 1
ATOM 676 C CA . ASN A 1 88 ? -8.266 3.459 -10.581 1.00 83.88 88 ASN A CA 1
ATOM 677 C C . ASN A 1 88 ? -9.394 2.890 -9.699 1.00 83.88 88 ASN A C 1
ATOM 679 O O . ASN A 1 88 ? -10.530 3.339 -9.786 1.00 83.88 88 ASN A O 1
ATOM 683 N N . GLN A 1 89 ? -9.064 1.940 -8.822 1.00 82.69 89 GLN A N 1
ATOM 684 C CA . GLN A 1 89 ? -9.998 1.212 -7.959 1.00 82.69 89 GLN A CA 1
ATOM 685 C C . GLN A 1 89 ? -9.993 1.727 -6.511 1.00 82.69 89 GLN A C 1
ATOM 687 O O . GLN A 1 89 ? -10.527 1.091 -5.603 1.00 82.69 89 GLN A O 1
ATOM 692 N N . ILE A 1 90 ? -9.386 2.893 -6.263 1.00 88.25 90 ILE A N 1
ATOM 693 C CA . ILE A 1 90 ? -9.385 3.528 -4.936 1.00 88.25 90 ILE A CA 1
ATOM 694 C C . ILE A 1 90 ? -10.805 3.744 -4.389 1.00 88.25 90 ILE A C 1
ATOM 696 O O . ILE A 1 90 ? -11.001 3.455 -3.208 1.00 88.25 90 ILE A O 1
ATOM 700 N N . PRO A 1 91 ? -11.801 4.212 -5.172 1.00 88.81 91 PRO A N 1
ATOM 701 C CA . PRO A 1 91 ? -13.152 4.406 -4.644 1.00 88.81 91 PRO A CA 1
ATOM 702 C C . PRO A 1 91 ? -13.750 3.110 -4.082 1.00 88.81 91 PRO A C 1
ATOM 704 O O . PRO A 1 91 ? -14.302 3.103 -2.987 1.00 88.81 91 PRO A O 1
ATOM 707 N N . GLU A 1 92 ? -13.555 1.998 -4.791 1.00 86.88 92 GLU A N 1
ATOM 708 C CA . GLU A 1 92 ? -14.033 0.667 -4.404 1.00 86.88 92 GLU A CA 1
ATOM 709 C C . GLU A 1 92 ? -13.334 0.175 -3.133 1.00 86.88 92 GLU A C 1
ATOM 711 O O . GLU A 1 92 ? -13.980 -0.341 -2.221 1.00 86.88 92 GLU A O 1
ATOM 716 N N . LEU A 1 93 ? -12.018 0.391 -3.040 1.00 89.19 93 LEU A N 1
ATOM 717 C CA . LEU A 1 93 ? -11.242 0.105 -1.837 1.00 89.19 93 LEU A CA 1
ATOM 718 C C . LEU A 1 93 ? -11.767 0.897 -0.637 1.00 89.19 93 LEU A C 1
ATOM 720 O O . LEU A 1 93 ? -11.962 0.325 0.430 1.00 89.19 93 LEU A O 1
ATOM 724 N N . VAL A 1 94 ? -12.022 2.195 -0.802 1.00 90.62 94 VAL A N 1
ATOM 725 C CA . VAL A 1 94 ? -12.575 3.043 0.262 1.00 90.62 94 VAL A CA 1
ATOM 726 C C . VAL A 1 94 ? -13.947 2.532 0.700 1.00 90.62 94 VAL A C 1
ATOM 728 O O . VAL A 1 94 ? -14.174 2.366 1.898 1.00 90.62 94 VAL A O 1
ATOM 731 N N . SER A 1 95 ? -14.835 2.204 -0.242 1.00 90.00 95 SER A N 1
ATOM 732 C CA . SER A 1 95 ? -16.139 1.611 0.072 1.00 90.00 95 SER A CA 1
ATOM 733 C C . SER A 1 95 ? -16.008 0.282 0.819 1.00 90.00 95 SER A C 1
ATOM 735 O O . SER A 1 95 ? -16.703 0.074 1.811 1.00 90.00 95 SER A O 1
ATOM 737 N N . PHE A 1 96 ? -15.092 -0.595 0.399 1.00 90.56 96 PHE A N 1
ATOM 738 C CA . PHE A 1 96 ? -14.826 -1.867 1.072 1.00 90.56 96 PHE A CA 1
ATOM 739 C C . PHE A 1 96 ? -14.317 -1.665 2.503 1.00 90.56 96 PHE A C 1
ATOM 741 O O . PHE A 1 96 ? -14.789 -2.332 3.423 1.00 90.56 96 PHE A O 1
ATOM 748 N N . LEU A 1 97 ? -13.372 -0.744 2.705 1.00 90.62 97 LEU A N 1
ATOM 749 C CA . LEU A 1 97 ? -12.824 -0.426 4.023 1.00 90.62 97 LEU A CA 1
ATOM 750 C C . LEU A 1 97 ? -13.936 0.045 4.970 1.00 90.62 97 LEU A C 1
ATOM 752 O O . LEU A 1 97 ? -14.090 -0.507 6.058 1.00 90.62 97 LEU A O 1
ATOM 756 N N . LEU A 1 98 ? -14.761 0.994 4.530 1.00 90.25 98 LEU A N 1
ATOM 757 C CA . LEU A 1 98 ? -15.870 1.507 5.336 1.00 90.25 98 LEU A CA 1
ATOM 758 C C . LEU A 1 98 ? -16.910 0.416 5.639 1.00 90.25 98 LEU A C 1
ATOM 760 O O . LEU A 1 98 ? -17.320 0.266 6.788 1.00 90.25 98 LEU A O 1
ATOM 764 N N . ALA A 1 99 ? -17.282 -0.396 4.643 1.00 89.25 99 ALA A N 1
ATOM 765 C CA . ALA A 1 99 ? -18.255 -1.479 4.808 1.00 89.25 99 ALA A CA 1
ATOM 766 C C . ALA A 1 99 ? -17.787 -2.574 5.783 1.00 89.25 99 ALA A C 1
ATOM 768 O O . ALA A 1 99 ? -18.605 -3.203 6.446 1.00 89.25 99 ALA A O 1
ATOM 769 N N . ASN A 1 100 ? -16.474 -2.791 5.891 1.00 89.00 100 ASN A N 1
ATOM 770 C CA . ASN A 1 100 ? -15.879 -3.794 6.776 1.00 89.00 100 ASN A CA 1
ATOM 771 C C . ASN A 1 100 ? -15.371 -3.201 8.101 1.00 89.00 100 ASN A C 1
ATOM 773 O O . ASN A 1 100 ? -14.621 -3.860 8.823 1.00 89.00 100 ASN A O 1
ATOM 777 N N . GLY A 1 101 ? -15.760 -1.967 8.434 1.00 87.88 101 GLY A N 1
ATOM 778 C CA . GLY A 1 101 ? -15.479 -1.379 9.741 1.00 87.88 101 GLY A CA 1
ATOM 779 C C . GLY A 1 101 ? -14.036 -0.903 9.942 1.00 87.88 101 GLY A C 1
ATOM 780 O O . GLY A 1 101 ? -13.568 -0.805 11.081 1.00 87.88 101 GLY A O 1
ATOM 781 N N . TYR A 1 102 ? -13.323 -0.619 8.852 1.00 90.81 102 TYR A N 1
ATOM 782 C CA . TYR A 1 102 ? -12.061 0.112 8.894 1.00 90.81 102 TYR A CA 1
ATOM 783 C C . TYR A 1 102 ? -12.342 1.610 9.010 1.00 90.81 102 TYR A C 1
ATOM 785 O O . TYR A 1 102 ? -13.239 2.139 8.354 1.00 90.81 102 TYR A O 1
ATOM 793 N N . GLN A 1 103 ? -11.537 2.308 9.805 1.00 90.88 103 GLN A N 1
ATOM 794 C CA . GLN A 1 103 ? -11.598 3.762 9.919 1.00 90.88 103 GLN A CA 1
ATOM 795 C C . GLN A 1 103 ? -10.471 4.388 9.109 1.00 90.88 103 GLN A C 1
ATOM 797 O O . GLN A 1 103 ? -9.321 3.962 9.205 1.00 90.88 103 GLN A O 1
ATOM 802 N N . ILE A 1 104 ? -10.805 5.381 8.288 1.00 91.38 104 ILE A N 1
ATOM 803 C CA . ILE A 1 104 ? -9.830 6.112 7.477 1.00 91.38 104 ILE A CA 1
ATOM 804 C C . ILE A 1 104 ? -9.299 7.286 8.300 1.00 91.38 104 ILE A C 1
ATOM 806 O O . ILE A 1 104 ? -10.049 8.182 8.681 1.00 91.38 104 ILE A O 1
ATOM 810 N N . GLU A 1 105 ? -7.993 7.286 8.540 1.00 90.88 105 GLU A N 1
ATOM 811 C CA . GLU A 1 105 ? -7.291 8.258 9.376 1.00 90.88 105 GLU A CA 1
ATOM 812 C C . GLU A 1 105 ? -6.883 9.473 8.543 1.00 90.88 105 GLU A C 1
ATOM 814 O O . GLU A 1 105 ? -5.750 9.583 8.058 1.00 90.88 105 GLU A O 1
ATOM 819 N N . THR A 1 106 ? -7.810 10.406 8.344 1.00 89.12 106 THR A N 1
ATOM 820 C CA . THR A 1 106 ? -7.568 11.609 7.531 1.00 89.12 106 THR A CA 1
ATOM 821 C C . THR A 1 106 ? -6.509 12.521 8.145 1.00 89.12 106 THR A C 1
ATOM 823 O O . THR A 1 106 ? -5.682 13.060 7.417 1.00 89.12 106 THR A O 1
ATOM 826 N N . GLN A 1 107 ? -6.466 12.646 9.475 1.00 88.44 107 GLN A N 1
ATOM 827 C CA . GLN A 1 107 ? -5.473 13.474 10.170 1.00 88.44 107 GLN A CA 1
ATOM 828 C C . GLN A 1 107 ? -4.049 12.961 9.927 1.00 88.44 107 GLN A C 1
ATOM 830 O O . GLN A 1 107 ? -3.190 13.718 9.477 1.00 88.44 107 GLN A O 1
ATOM 835 N N . ILE A 1 108 ? -3.819 11.659 10.129 1.00 87.38 108 ILE A N 1
ATOM 836 C CA . ILE A 1 108 ? -2.517 11.025 9.878 1.00 87.38 108 ILE A CA 1
ATOM 837 C C . ILE A 1 108 ? -2.165 11.113 8.391 1.00 87.38 108 ILE A C 1
ATOM 839 O O . ILE A 1 108 ? -1.036 11.444 8.036 1.00 87.38 108 ILE A O 1
ATOM 843 N N . THR A 1 109 ? -3.139 10.856 7.515 1.00 88.94 109 THR A N 1
ATOM 844 C CA . THR A 1 109 ? -2.948 10.960 6.064 1.00 88.94 109 THR A CA 1
ATOM 845 C C . THR A 1 109 ? -2.491 12.367 5.670 1.00 88.94 109 THR A C 1
ATOM 847 O O . THR A 1 109 ? -1.486 12.502 4.979 1.00 88.94 109 THR A O 1
ATOM 850 N N . ASN A 1 110 ? -3.155 13.412 6.168 1.00 88.69 110 ASN A N 1
ATOM 851 C CA . ASN A 1 110 ? -2.811 14.805 5.884 1.00 88.69 110 ASN A CA 1
ATOM 852 C C . ASN A 1 110 ? -1.429 15.179 6.431 1.00 88.69 110 ASN A C 1
ATOM 854 O O . ASN A 1 110 ? -0.654 15.838 5.742 1.00 88.69 110 ASN A O 1
ATOM 858 N N . MET A 1 111 ? -1.090 14.737 7.646 1.00 86.44 111 MET A N 1
ATOM 859 C CA . MET A 1 111 ? 0.236 14.969 8.229 1.00 86.44 111 MET A CA 1
ATOM 860 C C . MET A 1 111 ? 1.347 14.351 7.375 1.00 86.44 111 MET A C 1
ATOM 862 O O . MET A 1 111 ? 2.376 14.983 7.147 1.00 86.44 111 MET A O 1
ATOM 866 N N . LEU A 1 112 ? 1.135 13.133 6.874 1.00 85.69 112 LEU A N 1
ATOM 867 C CA . LEU A 1 112 ? 2.114 12.445 6.038 1.00 85.69 112 LEU A CA 1
ATOM 868 C C . LEU A 1 112 ? 2.179 13.019 4.612 1.00 85.69 112 LEU A C 1
ATOM 870 O O . LEU A 1 112 ? 3.265 13.082 4.042 1.00 85.69 112 LEU A O 1
ATOM 874 N N . GLN A 1 113 ? 1.055 13.466 4.040 1.00 85.75 113 GLN A N 1
ATOM 875 C CA . GLN A 1 113 ? 1.025 14.104 2.717 1.00 85.75 113 GLN A CA 1
ATOM 876 C C . GLN A 1 113 ? 1.699 15.483 2.718 1.00 85.75 113 GLN A C 1
ATOM 878 O O . GLN A 1 113 ? 2.393 15.822 1.763 1.00 85.75 113 GLN A O 1
ATOM 883 N N . ASN A 1 114 ? 1.528 16.253 3.795 1.00 86.62 114 ASN A N 1
ATOM 884 C CA . ASN A 1 114 ? 2.110 17.590 3.942 1.00 86.62 114 ASN A CA 1
ATOM 885 C C . ASN A 1 114 ? 3.545 17.573 4.493 1.00 86.62 114 ASN A C 1
ATOM 887 O O . ASN A 1 114 ? 4.170 18.625 4.624 1.00 86.62 114 ASN A O 1
ATOM 891 N N . SER A 1 115 ? 4.073 16.397 4.837 1.00 83.44 115 SER A N 1
ATOM 892 C CA . SER A 1 115 ? 5.432 16.265 5.351 1.00 83.44 115 SER A CA 1
ATOM 893 C C . SER A 1 115 ? 6.467 16.656 4.284 1.00 83.44 115 SER A C 1
ATOM 895 O O . SER A 1 115 ? 6.366 16.214 3.136 1.00 83.44 115 SER A O 1
ATOM 897 N N . PRO A 1 116 ? 7.520 17.418 4.642 1.00 76.94 116 PRO A N 1
ATOM 898 C CA . PRO A 1 116 ? 8.629 17.698 3.728 1.00 76.94 116 PRO A CA 1
ATOM 899 C C . PRO A 1 116 ? 9.443 16.434 3.404 1.00 76.94 116 PRO A C 1
ATOM 901 O O . PRO A 1 116 ? 10.161 16.390 2.402 1.00 76.94 116 PRO A O 1
ATOM 904 N N . VAL A 1 117 ? 9.329 15.391 4.235 1.00 75.75 117 VAL A N 1
ATOM 905 C CA . VAL A 1 117 ? 9.998 14.105 4.041 1.00 75.75 117 VAL A CA 1
ATOM 906 C C . VAL A 1 117 ? 9.158 13.242 3.105 1.00 75.75 117 VAL A C 1
ATOM 908 O O . VAL A 1 117 ? 8.163 12.642 3.507 1.00 75.75 117 VAL A O 1
ATOM 911 N N . LYS A 1 118 ? 9.577 13.155 1.840 1.00 67.38 118 LYS A N 1
ATOM 912 C CA . LYS A 1 118 ? 8.927 12.289 0.851 1.00 67.38 118 LYS A CA 1
ATOM 913 C C . LYS A 1 118 ? 9.350 10.836 1.066 1.00 67.38 118 LYS A C 1
ATOM 915 O O . LYS A 1 118 ? 10.532 10.508 0.976 1.00 67.38 118 LYS A O 1
ATOM 920 N N . MET A 1 119 ? 8.379 9.956 1.312 1.00 63.91 119 MET A N 1
ATOM 921 C CA . MET A 1 119 ? 8.588 8.506 1.377 1.00 63.91 119 MET A CA 1
ATOM 922 C C . MET A 1 119 ? 8.873 7.940 -0.028 1.00 63.91 119 MET A C 1
ATOM 924 O O . MET A 1 119 ? 8.001 7.357 -0.666 1.00 63.91 119 MET A O 1
ATOM 928 N N . ASN A 1 120 ? 10.110 8.092 -0.514 1.00 64.38 120 ASN A N 1
ATOM 929 C CA . ASN A 1 120 ? 10.560 7.613 -1.830 1.00 64.3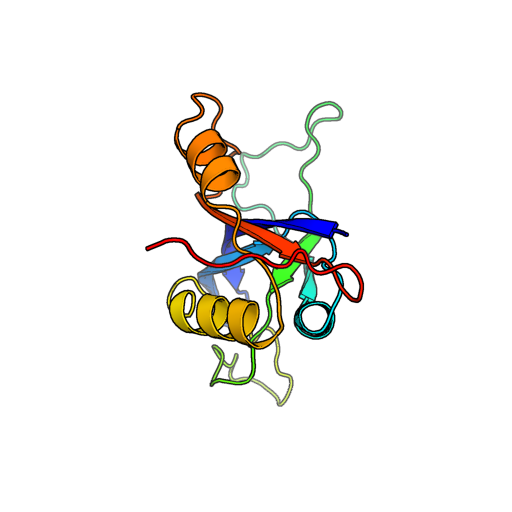8 120 ASN A CA 1
ATOM 930 C C . ASN A 1 120 ? 9.676 8.109 -3.003 1.00 64.38 120 ASN A C 1
ATOM 932 O O . ASN A 1 120 ? 8.890 9.043 -2.875 1.00 64.38 120 ASN A O 1
ATOM 936 N N . ASN A 1 121 ? 9.805 7.479 -4.175 1.00 65.12 121 ASN A N 1
ATOM 937 C CA . ASN A 1 121 ? 8.953 7.731 -5.346 1.00 65.12 121 ASN A CA 1
ATOM 938 C C . ASN A 1 121 ? 7.525 7.164 -5.197 1.00 65.12 121 ASN A C 1
ATOM 940 O O . ASN A 1 121 ? 6.764 7.159 -6.166 1.00 65.12 121 ASN A O 1
ATOM 944 N N . ASN A 1 122 ? 7.161 6.662 -4.015 1.00 74.69 122 ASN A N 1
ATOM 945 C CA . ASN A 1 122 ? 5.849 6.084 -3.771 1.00 74.69 122 ASN A CA 1
ATOM 946 C C . ASN A 1 122 ? 4.880 7.207 -3.404 1.00 74.69 122 ASN A C 1
ATOM 948 O O . ASN A 1 122 ? 5.186 8.077 -2.590 1.00 74.69 122 ASN A O 1
ATOM 952 N N . LYS A 1 123 ? 3.687 7.191 -3.997 1.00 83.06 123 LYS A N 1
ATOM 953 C CA . LYS A 1 123 ? 2.654 8.176 -3.670 1.00 83.06 123 LYS A CA 1
ATOM 954 C C . LYS A 1 123 ? 1.850 7.671 -2.484 1.00 83.06 123 LYS A C 1
ATOM 956 O O . LYS A 1 123 ? 1.298 6.575 -2.541 1.00 83.06 123 LYS A O 1
ATOM 961 N N . LEU A 1 124 ? 1.776 8.459 -1.421 1.00 84.44 124 LEU A N 1
ATOM 962 C CA . LEU A 1 124 ? 0.905 8.165 -0.292 1.00 84.44 124 LEU A CA 1
ATOM 963 C C . LEU A 1 124 ? -0.559 8.358 -0.696 1.00 84.44 124 LEU A C 1
ATOM 965 O O . LEU A 1 124 ? -0.899 9.400 -1.250 1.00 84.44 124 LEU A O 1
ATOM 969 N N . LEU A 1 125 ? -1.414 7.375 -0.403 1.00 86.81 125 LEU A N 1
ATOM 970 C CA . LEU A 1 125 ? -2.853 7.492 -0.634 1.00 86.81 125 LEU A CA 1
ATOM 971 C C . LEU A 1 125 ? -3.585 7.822 0.660 1.00 86.81 125 LEU A C 1
ATOM 973 O O . LEU A 1 125 ? -4.130 8.912 0.795 1.00 86.81 125 LEU A O 1
ATOM 977 N N . LEU A 1 126 ? -3.607 6.869 1.591 1.00 90.69 126 LEU A N 1
ATOM 978 C CA . LEU A 1 126 ? -4.383 6.966 2.821 1.00 90.69 126 LEU A CA 1
ATOM 979 C C . LEU A 1 126 ? -3.812 6.067 3.911 1.00 90.69 126 LEU A C 1
ATOM 981 O O . LEU A 1 126 ? -3.145 5.069 3.630 1.00 90.69 126 LEU A O 1
ATOM 985 N N . THR A 1 127 ? -4.132 6.404 5.151 1.00 91.75 127 THR A N 1
ATOM 986 C CA . THR A 1 127 ? -3.902 5.568 6.328 1.00 91.75 127 THR A CA 1
ATOM 987 C C . THR A 1 127 ? -5.245 5.076 6.851 1.00 91.75 127 THR A C 1
ATOM 989 O O . THR A 1 127 ? -6.211 5.836 6.895 1.00 91.75 127 THR A O 1
ATOM 992 N N . ALA A 1 128 ? -5.319 3.804 7.231 1.00 92.69 128 ALA A N 1
ATOM 993 C CA . ALA A 1 128 ? -6.520 3.203 7.790 1.00 92.69 128 ALA A CA 1
ATOM 994 C C . ALA A 1 128 ? -6.195 2.370 9.032 1.00 92.69 128 ALA A C 1
ATOM 996 O O . ALA A 1 128 ? -5.148 1.724 9.114 1.00 92.69 128 ALA A O 1
ATOM 997 N N . THR A 1 129 ? -7.124 2.362 9.983 1.00 92.00 129 THR A N 1
ATOM 998 C CA . THR A 1 129 ? -7.033 1.594 11.223 1.00 92.00 129 THR A CA 1
ATOM 999 C C . THR A 1 129 ? -8.153 0.567 11.285 1.00 92.00 129 THR A C 1
ATOM 1001 O O . THR A 1 129 ? -9.324 0.872 11.052 1.00 92.00 129 THR A O 1
ATOM 1004 N N . TYR A 1 130 ? -7.798 -0.670 11.632 1.00 91.44 130 TYR A N 1
ATOM 1005 C CA . TYR A 1 130 ? -8.762 -1.716 11.958 1.00 91.44 130 TYR A CA 1
ATOM 1006 C C . TYR A 1 130 ? -8.814 -1.946 13.467 1.00 91.44 130 TYR A C 1
ATOM 1008 O O . TYR A 1 130 ? -7.813 -2.321 14.091 1.00 91.44 130 TYR A O 1
ATOM 1016 N N . TYR A 1 131 ? -9.994 -1.749 14.051 1.00 85.75 131 TYR A N 1
ATOM 1017 C CA . TYR A 1 131 ? -10.216 -1.871 15.494 1.00 85.75 131 TYR A CA 1
ATOM 1018 C C . TYR A 1 131 ? -10.744 -3.249 15.923 1.00 85.75 131 TYR A C 1
ATOM 1020 O O . TYR A 1 131 ? -10.582 -3.623 17.086 1.00 85.75 131 TYR A O 1
ATOM 1028 N N . GLY A 1 132 ? -11.306 -4.041 15.002 1.00 83.12 132 GLY A N 1
ATOM 1029 C CA . GLY A 1 132 ? -11.924 -5.330 15.329 1.00 83.12 132 GLY A CA 1
ATOM 1030 C C . GLY A 1 132 ? -13.083 -5.162 16.316 1.00 83.12 132 GLY A C 1
ATOM 1031 O O . GLY A 1 132 ? -13.927 -4.298 16.122 1.00 83.12 132 GLY A O 1
ATOM 1032 N N . ALA A 1 133 ? -13.102 -5.952 17.393 1.00 76.12 133 ALA A N 1
ATOM 1033 C CA . ALA A 1 133 ? -14.139 -5.879 18.430 1.00 76.12 133 ALA A CA 1
ATOM 1034 C C . ALA A 1 133 ? -14.113 -4.584 19.271 1.00 76.12 133 ALA A C 1
ATOM 1036 O O . ALA A 1 133 ? -15.073 -4.295 19.974 1.00 76.12 133 ALA A O 1
ATOM 1037 N N . ASN A 1 134 ? -13.038 -3.793 19.189 1.00 76.00 134 ASN A N 1
ATOM 1038 C CA . ASN A 1 134 ? -12.842 -2.585 19.996 1.00 76.00 134 ASN A CA 1
ATOM 1039 C C . ASN A 1 134 ? -13.126 -1.308 19.191 1.00 76.00 134 ASN A C 1
ATOM 1041 O O . ASN A 1 134 ? -12.401 -0.321 19.328 1.00 76.00 134 ASN A O 1
ATOM 1045 N N . GLN A 1 135 ? -14.105 -1.343 18.282 1.00 68.50 135 GLN A N 1
ATOM 1046 C CA . GLN A 1 135 ? -14.452 -0.179 17.469 1.00 68.50 135 GLN A CA 1
ATOM 1047 C C . GLN A 1 135 ? -14.899 0.985 18.362 1.00 68.50 135 GLN A C 1
ATOM 1049 O O . GLN A 1 135 ? -15.831 0.821 19.151 1.00 68.50 135 GLN A O 1
ATOM 1054 N N . PRO A 1 136 ? -14.262 2.165 18.254 1.00 67.69 136 PRO A N 1
ATOM 1055 C CA . PRO A 1 136 ? -14.768 3.343 18.933 1.00 67.69 136 PRO A CA 1
ATOM 1056 C C . PRO A 1 136 ? -16.123 3.726 18.327 1.00 67.69 136 PRO A C 1
ATOM 1058 O O . PRO A 1 136 ? -16.309 3.649 17.110 1.00 67.69 136 PRO A O 1
ATOM 1061 N N . ASN A 1 137 ? -17.061 4.161 19.172 1.00 58.91 137 ASN A N 1
ATOM 1062 C CA . ASN A 1 137 ? -18.337 4.743 18.752 1.00 58.91 137 ASN A CA 1
ATOM 1063 C C . ASN A 1 137 ? -18.073 6.098 18.081 1.00 58.91 137 ASN A C 1
ATOM 1065 O O . ASN A 1 137 ? -18.222 7.149 18.698 1.00 58.91 137 ASN A O 1
ATOM 1069 N N . VAL A 1 138 ? -17.611 6.086 16.833 1.00 60.94 138 VAL A N 1
ATOM 1070 C CA . VAL A 1 138 ? -17.355 7.316 16.086 1.00 60.94 138 VAL A CA 1
ATOM 1071 C C . VAL A 1 138 ? -18.665 7.751 15.442 1.00 60.94 138 VAL A C 1
ATOM 1073 O O . VAL A 1 138 ? -19.021 7.323 14.347 1.00 60.94 138 VAL A O 1
ATOM 1076 N N . THR A 1 139 ? -19.408 8.606 16.140 1.00 46.62 139 THR A N 1
ATOM 1077 C CA . THR A 1 139 ? -20.410 9.465 15.508 1.00 46.62 139 THR A CA 1
ATOM 1078 C C . THR A 1 139 ? -19.677 10.481 14.648 1.00 46.62 139 THR A C 1
ATOM 1080 O O . THR A 1 139 ? -18.958 11.329 15.174 1.00 46.62 139 THR A O 1
ATOM 1083 N N . TYR A 1 140 ? -19.862 10.407 13.332 1.00 48.66 140 TYR A N 1
ATOM 1084 C CA . TYR A 1 140 ? -19.474 11.482 12.426 1.00 48.66 140 TYR A CA 1
ATOM 1085 C C . TYR A 1 140 ? -20.318 12.714 12.771 1.00 48.66 140 TYR A C 1
ATOM 1087 O O . TYR A 1 140 ? -21.450 12.853 12.307 1.00 48.66 140 TYR A O 1
ATOM 1095 N N . THR A 1 141 ? -19.806 13.582 13.642 1.00 39.31 141 THR A N 1
ATOM 1096 C CA . THR A 1 141 ? -20.349 14.931 13.792 1.00 39.31 141 THR A CA 1
ATOM 1097 C C . THR A 1 141 ? -20.105 15.653 12.478 1.00 39.31 141 THR A C 1
ATOM 1099 O O . THR A 1 141 ? -18.962 15.799 12.045 1.00 39.31 141 THR A O 1
ATOM 1102 N N . ARG A 1 142 ? -21.222 15.963 11.828 1.00 36.31 142 ARG A N 1
ATOM 1103 C CA . ARG A 1 142 ? -21.332 16.569 10.508 1.00 36.31 142 ARG A CA 1
ATOM 1104 C C . ARG A 1 142 ? -20.796 17.994 10.487 1.00 36.31 142 ARG A C 1
ATOM 1106 O O . ARG A 1 142 ? -20.957 18.684 11.517 1.00 36.31 142 ARG A O 1
#

Organism: NCBI:txid1070528

Foldseek 3Di:
DDKKFKWWDWAQDPLVRDIAIFIFIPDQADFPQNVQKDKDFGDDPDPPPDADPVRGDPRITITGADPPDDAPASPDPPDRPDNTHHPVCVVVVVVVCVVRQKDWDVVVQVCQQPDPDDPPPIGTDTMIDDDPPNRDPDDPPD

Radius of gyration: 16.46 Å; chains: 1; bounding box: 46×38×41 Å

pLDDT: mean 78.74, std 14.27, range [36.31, 92.69]

Sequence (142 aa):
MNTFTITSLPYYNSCSQCYLNVLSINTEPQGPLRNFVRRINLPKLSPYKIDTPCNPINTCGLVLTNLGLNGVKCCNNGYNVDNLLTPNQIPELVSFLLANGYQIETQITNMLQNSPVKMNNNKLLLTATYYGANQPNVTYTR

Secondary structure (DSSP, 8-state):
-EEEEEEEEEEEETTTTEEEEEEEESSPPSSGGGGGEEEEE---S-TT---BTTB----EEEEEBPSSS------SSS--TT-BPPGGGHHHHHHHHHHTTEEE-HHHHHHHHS-SS--TTPEEEEEEEE-GGG--------